Protein AF-A0A3A0A1W0-F1 (afdb_monomer)

Solvent-accessible surface area (backbone atoms only — not comparable to full-atom values): 8153 Å² total; per-residue (Å²): 134,65,66,70,62,53,48,67,61,45,48,62,54,51,50,52,51,50,53,55,53,50,49,53,50,51,51,50,57,52,44,63,70,44,88,62,22,69,59,52,49,52,18,45,52,52,28,49,50,52,52,49,64,66,30,46,81,43,68,50,27,24,54,48,31,42,67,62,38,83,53,73,66,39,40,53,52,53,52,48,48,46,51,51,52,15,50,52,44,24,49,53,48,42,43,41,50,77,39,73,60,20,52,50,58,46,21,60,72,66,70,41,54,71,72,53,34,53,50,18,34,54,48,32,58,74,46,24,63,46,44,33,55,49,19,52,52,33,23,53,52,12,42,56,52,39,57,54,49,52,53,56,52,57,66,71,74,110

Sequence (158 aa):
MSYGRLARFLLPLAITSIVVELGSQVLNGGMARVPHATQTLAAYGLAWGLVLFLGSPLGQAKELGLVLVVDRDSLGAVRRFVIVSGLVLMAGLASLTLTPLGDWVIEGLHGVDHELGAVVRTALLWLVPYPLIKGLALFHAGLLLRVRRTAVVSYATL

Nearest PDB structures (foldseek):
  4oyd-assembly2_D  TM=4.817E-01  e=7.253E-01  synthetic construct
  3ja6-assembly1_I  TM=2.593E-01  e=1.457E+00  Escherichia coli
  7nsu-assembly1_D  TM=3.444E-01  e=5.880E+00  Escherichia coli
  3zx6-assembly1_B  TM=2.217E-01  e=9.207E+00  Archaeoglobus fulgidus DSM 4304

Radius of gyration: 19.86 Å; Cα contacts (8 Å, |Δi|>4): 140; chains: 1; bounding box: 56×24×51 Å

pLDDT: mean 85.81, std 10.19, range [43.94, 96.31]

Structure (mmCIF, N/CA/C/O backbone):
data_AF-A0A3A0A1W0-F1
#
_entry.id   AF-A0A3A0A1W0-F1
#
loop_
_atom_site.group_PDB
_atom_site.id
_atom_site.type_symbol
_atom_site.label_atom_id
_atom_site.label_alt_id
_atom_site.label_comp_id
_atom_site.label_asym_id
_atom_site.label_entity_id
_atom_site.label_seq_id
_atom_site.pdbx_PDB_ins_code
_atom_site.Cartn_x
_atom_site.Cartn_y
_atom_site.Cartn_z
_atom_site.occupancy
_atom_site.B_iso_or_equiv
_atom_site.auth_seq_id
_atom_site.au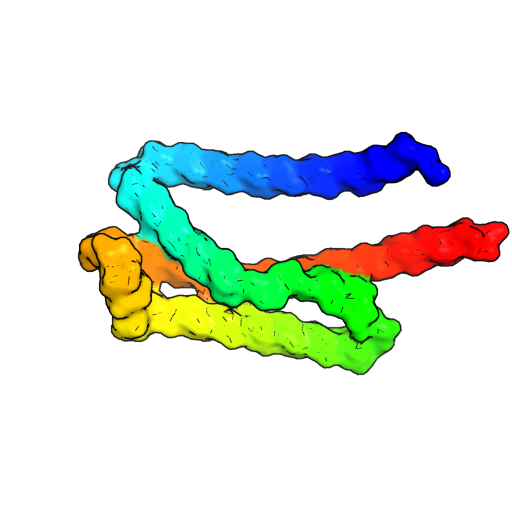th_comp_id
_atom_site.auth_asym_id
_atom_site.auth_atom_id
_atom_site.pdbx_PDB_model_num
ATOM 1 N N . MET A 1 1 ? 37.014 -8.327 -9.645 1.00 53.56 1 MET A N 1
ATOM 2 C CA . MET A 1 1 ? 36.074 -7.184 -9.529 1.00 53.56 1 MET A CA 1
ATOM 3 C C . MET A 1 1 ? 36.298 -6.525 -8.169 1.00 53.56 1 MET A C 1
ATOM 5 O O . MET A 1 1 ? 36.273 -7.232 -7.176 1.00 53.56 1 MET A O 1
ATOM 9 N N . SER A 1 2 ? 36.633 -5.231 -8.101 1.00 62.53 2 SER A N 1
ATOM 10 C CA . SER A 1 2 ? 37.083 -4.587 -6.848 1.00 62.53 2 SER A CA 1
ATOM 11 C C . SER A 1 2 ? 35.933 -4.384 -5.847 1.00 62.53 2 SER A C 1
ATOM 13 O O . SER A 1 2 ? 34.971 -3.671 -6.146 1.00 62.53 2 SER A O 1
ATOM 15 N N . TYR A 1 3 ? 36.063 -4.972 -4.651 1.00 71.69 3 TYR A N 1
ATOM 16 C CA . TYR A 1 3 ? 35.124 -4.878 -3.522 1.00 71.69 3 TYR A CA 1
ATOM 17 C C . TYR A 1 3 ? 34.732 -3.431 -3.163 1.00 71.69 3 TYR A C 1
ATOM 19 O O . TYR A 1 3 ? 33.584 -3.173 -2.806 1.00 71.69 3 TYR A O 1
ATOM 27 N N . GLY A 1 4 ? 35.633 -2.457 -3.352 1.00 77.94 4 GLY A N 1
ATOM 28 C CA . GLY A 1 4 ? 35.355 -1.041 -3.079 1.00 77.94 4 GLY A CA 1
ATOM 29 C C . GLY A 1 4 ? 34.316 -0.411 -4.016 1.00 77.94 4 GLY A C 1
ATOM 30 O O . GLY A 1 4 ? 33.585 0.494 -3.615 1.00 77.94 4 GLY A O 1
ATOM 31 N N . ARG A 1 5 ? 34.193 -0.910 -5.255 1.00 71.69 5 ARG A N 1
ATOM 32 C CA . ARG A 1 5 ? 33.182 -0.442 -6.220 1.00 71.69 5 ARG A CA 1
ATOM 33 C C . ARG A 1 5 ? 31.797 -1.006 -5.885 1.00 71.69 5 ARG A C 1
ATOM 35 O O . ARG A 1 5 ? 30.804 -0.298 -6.019 1.00 71.69 5 ARG A O 1
ATOM 42 N N . LEU A 1 6 ? 31.755 -2.247 -5.389 1.00 72.31 6 LEU A N 1
ATOM 43 C CA . LEU A 1 6 ? 30.538 -2.893 -4.894 1.00 72.31 6 LEU A CA 1
ATOM 44 C C . LEU A 1 6 ? 30.025 -2.190 -3.631 1.00 72.31 6 LEU A C 1
ATOM 46 O O . LEU A 1 6 ? 28.855 -1.831 -3.563 1.00 72.31 6 LEU A O 1
ATOM 50 N N . ALA A 1 7 ? 30.918 -1.906 -2.677 1.00 76.12 7 ALA A N 1
ATOM 51 C CA . ALA A 1 7 ? 30.580 -1.188 -1.453 1.00 76.12 7 ALA A CA 1
ATOM 52 C C . ALA A 1 7 ? 29.995 0.198 -1.754 1.00 76.12 7 ALA A C 1
ATOM 54 O O . ALA A 1 7 ? 28.934 0.532 -1.246 1.00 76.12 7 ALA A O 1
ATOM 55 N N . ARG A 1 8 ? 30.610 0.979 -2.652 1.00 77.25 8 ARG A N 1
ATOM 56 C CA . ARG A 1 8 ? 30.120 2.322 -3.018 1.00 77.25 8 ARG A CA 1
ATOM 57 C C . ARG A 1 8 ? 28.767 2.301 -3.753 1.00 77.25 8 ARG A C 1
ATOM 59 O O . ARG A 1 8 ? 28.038 3.285 -3.699 1.00 77.25 8 ARG A O 1
ATOM 66 N N . PHE A 1 9 ? 28.424 1.189 -4.409 1.00 73.44 9 PHE A N 1
ATOM 67 C CA . PHE A 1 9 ? 27.113 0.968 -5.031 1.00 73.44 9 PHE A CA 1
ATOM 68 C C . PHE A 1 9 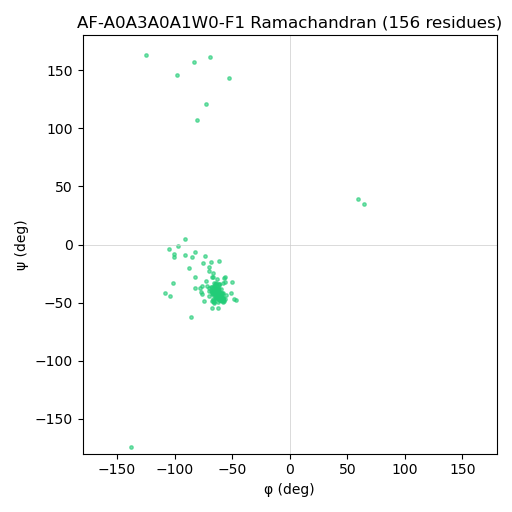? 26.048 0.485 -4.032 1.00 73.44 9 PHE A C 1
ATOM 70 O O . PHE A 1 9 ? 24.889 0.882 -4.134 1.00 73.44 9 PHE A O 1
ATOM 77 N N . LEU A 1 10 ? 26.428 -0.359 -3.069 1.00 75.25 10 LEU A N 1
ATOM 78 C CA . LEU A 1 10 ? 25.522 -0.916 -2.060 1.00 75.25 10 LEU A CA 1
ATOM 79 C C . LEU A 1 10 ? 25.278 0.036 -0.885 1.00 75.25 10 LEU A C 1
ATOM 81 O O . LEU A 1 10 ? 24.205 -0.008 -0.296 1.00 75.25 10 LEU A O 1
ATOM 85 N N . LEU A 1 11 ? 26.232 0.913 -0.562 1.00 79.81 11 LEU A N 1
ATOM 86 C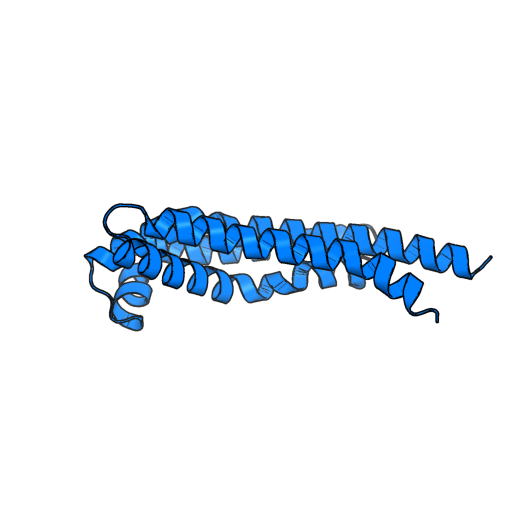 CA . LEU A 1 11 ? 26.138 1.837 0.571 1.00 79.81 11 LEU A CA 1
ATOM 87 C C . LEU A 1 11 ? 24.881 2.728 0.515 1.00 79.81 11 LEU A C 1
ATOM 89 O O . LEU A 1 11 ? 24.168 2.779 1.514 1.00 79.81 11 LEU A O 1
ATOM 93 N N . PRO A 1 12 ? 24.528 3.367 -0.620 1.00 77.69 12 PRO A N 1
ATOM 94 C CA . PRO A 1 12 ? 23.315 4.180 -0.703 1.00 77.69 12 PRO A CA 1
ATOM 95 C C . PRO A 1 12 ? 22.046 3.341 -0.518 1.00 77.69 12 PRO A C 1
ATOM 97 O O . PRO A 1 12 ? 21.117 3.781 0.149 1.00 77.69 12 PRO A O 1
ATOM 100 N N . LEU A 1 13 ? 22.025 2.117 -1.059 1.00 72.44 13 LEU A N 1
ATOM 101 C CA . LEU A 1 13 ? 20.907 1.183 -0.896 1.00 72.44 13 LEU A CA 1
ATOM 102 C C . LEU A 1 13 ? 20.744 0.762 0.570 1.00 72.44 13 LEU A C 1
ATOM 104 O O . LEU A 1 13 ? 19.639 0.818 1.102 1.00 72.44 13 LEU A O 1
ATOM 108 N N . ALA A 1 14 ? 21.841 0.404 1.238 1.00 78.44 14 ALA A N 1
ATOM 109 C CA . ALA A 1 14 ? 21.837 0.046 2.652 1.00 78.44 14 ALA A CA 1
ATOM 110 C C . ALA A 1 14 ? 21.345 1.209 3.527 1.00 78.44 14 ALA A C 1
ATOM 112 O O . ALA A 1 14 ? 20.492 1.004 4.385 1.00 78.44 14 ALA A O 1
ATOM 113 N N . ILE A 1 15 ? 21.810 2.435 3.258 1.00 81.19 15 ILE A N 1
ATOM 114 C CA . ILE A 1 15 ? 21.351 3.638 3.964 1.00 81.19 15 ILE A CA 1
ATOM 115 C C . ILE A 1 15 ? 19.848 3.842 3.759 1.00 81.19 15 ILE A C 1
ATOM 117 O O . ILE A 1 15 ? 19.136 4.063 4.733 1.00 81.19 15 ILE A O 1
ATOM 121 N N . THR A 1 16 ? 19.338 3.718 2.528 1.00 78.12 16 THR A N 1
ATOM 122 C CA . THR A 1 16 ? 17.892 3.857 2.289 1.00 78.12 16 THR A CA 1
ATOM 123 C C . THR A 1 16 ? 17.076 2.809 3.039 1.00 78.12 16 THR A C 1
ATOM 125 O O . THR A 1 16 ? 16.055 3.157 3.624 1.00 78.12 16 THR A O 1
ATOM 128 N N . SER A 1 17 ? 17.540 1.557 3.093 1.00 77.06 17 SER A N 1
ATOM 129 C CA . SER A 1 17 ? 16.863 0.503 3.855 1.00 77.06 17 SER A CA 1
ATOM 130 C C . SER A 1 17 ? 16.856 0.803 5.351 1.00 77.06 17 SER A C 1
ATOM 132 O O . SER A 1 17 ? 15.814 0.682 5.984 1.00 77.06 17 SER A O 1
ATOM 134 N N . ILE A 1 18 ? 17.983 1.260 5.907 1.00 84.19 18 ILE A N 1
ATOM 135 C CA . ILE A 1 18 ? 18.074 1.646 7.322 1.00 84.19 18 ILE A CA 1
ATOM 136 C C . ILE A 1 18 ? 17.126 2.807 7.627 1.00 84.19 18 ILE A C 1
ATOM 138 O O . ILE A 1 18 ? 16.429 2.766 8.632 1.00 84.19 18 ILE A O 1
ATOM 142 N N . VAL A 1 19 ? 17.060 3.828 6.770 1.00 82.75 19 VAL A N 1
ATOM 143 C CA . VAL A 1 19 ? 16.162 4.977 6.973 1.00 82.75 19 VAL A CA 1
ATOM 144 C C . VAL A 1 19 ? 14.696 4.544 6.970 1.00 82.75 19 VAL A C 1
ATOM 146 O O . VAL A 1 19 ? 13.927 4.996 7.814 1.00 82.75 19 VAL A O 1
ATOM 149 N N . VAL A 1 20 ? 14.310 3.648 6.059 1.00 81.25 20 VAL A N 1
ATOM 150 C CA . VAL A 1 20 ? 12.949 3.093 6.017 1.00 81.25 20 VAL A CA 1
ATOM 151 C C . VAL A 1 20 ? 12.641 2.302 7.291 1.00 81.25 20 VAL A C 1
ATOM 153 O O . VAL A 1 20 ? 11.580 2.495 7.883 1.00 81.25 20 VAL A O 1
ATOM 156 N N . GLU A 1 21 ? 13.579 1.470 7.745 1.00 83.94 21 GLU A N 1
ATOM 157 C CA . GLU A 1 21 ? 13.411 0.653 8.950 1.00 83.94 21 GLU A CA 1
ATOM 158 C C . GLU A 1 21 ? 13.364 1.509 10.224 1.00 83.94 21 GLU A C 1
ATOM 160 O O . GLU A 1 21 ? 12.527 1.309 11.095 1.00 83.94 21 GLU A O 1
ATOM 165 N N . LEU A 1 22 ? 14.205 2.538 10.330 1.00 84.06 22 LEU A N 1
ATOM 166 C CA . LEU A 1 22 ? 14.136 3.492 11.438 1.00 84.06 22 LEU A CA 1
ATOM 167 C C . LEU A 1 22 ? 12.828 4.288 11.414 1.00 84.06 22 LEU A C 1
ATOM 169 O O . LEU A 1 22 ? 12.275 4.585 12.470 1.00 84.06 22 LEU A O 1
ATOM 173 N N . GLY A 1 23 ? 12.299 4.595 10.227 1.00 80.50 23 GLY A N 1
ATOM 174 C CA . GLY A 1 23 ? 10.990 5.225 10.077 1.00 80.50 23 GLY A CA 1
ATOM 175 C C . GLY A 1 23 ? 9.863 4.393 10.696 1.00 80.50 23 GLY A C 1
ATOM 176 O O . GLY A 1 23 ? 9.013 4.945 11.395 1.00 80.50 23 GLY A O 1
ATOM 177 N N . SER A 1 24 ? 9.885 3.067 10.512 1.00 81.38 24 SER A N 1
ATOM 178 C CA . SER A 1 24 ? 8.900 2.171 11.136 1.00 81.38 24 SER A CA 1
ATOM 179 C C . SER A 1 24 ? 9.044 2.142 12.663 1.00 81.38 24 SER A C 1
ATOM 181 O O . SER A 1 24 ? 8.040 2.176 13.373 1.00 81.38 24 SER A O 1
ATOM 183 N N . GLN A 1 25 ? 10.273 2.193 13.186 1.00 84.69 25 GLN A N 1
ATOM 184 C CA . GLN A 1 25 ? 10.530 2.275 14.629 1.00 84.69 25 GLN A CA 1
ATOM 185 C C . GLN A 1 25 ? 10.042 3.592 15.242 1.00 84.69 25 GLN A C 1
ATOM 187 O O . GLN A 1 25 ? 9.462 3.588 16.326 1.00 84.69 25 GLN A O 1
ATOM 192 N N . VAL A 1 26 ? 10.228 4.719 14.552 1.00 84.50 26 VAL A N 1
ATOM 193 C CA . VAL A 1 26 ? 9.713 6.023 15.001 1.00 84.50 26 VAL A CA 1
ATOM 194 C C . VAL A 1 26 ? 8.185 6.024 15.022 1.00 84.50 26 VAL A C 1
ATOM 196 O O . VAL A 1 26 ? 7.598 6.492 15.996 1.00 84.50 26 VAL A O 1
ATOM 199 N N . LEU A 1 27 ? 7.540 5.456 13.998 1.00 82.62 27 LEU A N 1
ATOM 200 C CA . LEU A 1 27 ? 6.087 5.268 13.970 1.00 82.62 27 LEU A CA 1
ATOM 201 C C . LEU A 1 27 ? 5.607 4.418 15.152 1.00 82.62 27 LEU A C 1
ATOM 203 O O . LEU A 1 27 ? 4.710 4.844 15.877 1.00 82.62 27 LEU A O 1
ATOM 207 N N . ASN A 1 28 ? 6.252 3.276 15.402 1.00 85.50 28 ASN A N 1
ATOM 208 C CA . ASN A 1 28 ? 5.938 2.411 16.542 1.00 85.50 28 ASN A CA 1
ATOM 209 C C . ASN A 1 28 ? 6.135 3.139 17.880 1.00 85.50 28 ASN A C 1
ATOM 211 O O . ASN A 1 28 ? 5.281 3.064 18.760 1.00 85.50 28 ASN A O 1
ATOM 215 N N . GLY A 1 29 ? 7.225 3.895 18.028 1.00 84.38 29 GLY A N 1
ATOM 216 C CA . GLY A 1 29 ? 7.490 4.711 19.212 1.00 84.38 29 GLY A CA 1
ATOM 217 C C . GLY A 1 29 ? 6.468 5.835 19.410 1.00 84.38 29 GLY A C 1
ATOM 218 O O . GLY A 1 29 ? 6.139 6.168 20.547 1.00 84.38 29 GLY A O 1
ATOM 219 N N . GLY A 1 30 ? 5.933 6.395 18.322 1.00 85.12 30 GLY A N 1
ATOM 220 C CA . GLY A 1 30 ? 4.821 7.346 18.350 1.00 85.12 30 GLY A CA 1
ATOM 221 C C . GLY A 1 30 ? 3.518 6.693 18.811 1.00 85.12 30 GLY A C 1
ATOM 222 O O . GLY A 1 30 ? 2.877 7.194 19.732 1.00 85.12 30 GLY A O 1
ATOM 223 N N . MET A 1 31 ? 3.168 5.535 18.242 1.00 85.81 31 MET A N 1
ATOM 224 C CA . MET A 1 31 ? 1.991 4.751 18.649 1.00 85.81 31 MET A CA 1
ATOM 225 C C . MET A 1 31 ? 2.090 4.254 20.099 1.00 85.81 31 MET A C 1
ATOM 227 O O . MET A 1 31 ? 1.086 4.153 20.794 1.00 85.81 31 MET A O 1
ATOM 231 N N . ALA A 1 32 ? 3.298 4.009 20.606 1.00 86.69 32 ALA A N 1
ATOM 232 C CA . ALA A 1 32 ? 3.507 3.626 22.000 1.00 86.69 32 ALA A CA 1
ATOM 233 C C . ALA A 1 32 ? 3.205 4.755 23.008 1.00 86.69 32 ALA A C 1
ATOM 235 O O . ALA A 1 32 ? 3.102 4.493 24.204 1.00 86.69 32 ALA A O 1
ATOM 236 N N . ARG A 1 33 ? 3.088 6.010 22.551 1.00 87.50 33 ARG A N 1
ATOM 237 C CA . ARG A 1 33 ? 2.856 7.192 23.401 1.00 87.50 33 ARG A CA 1
ATOM 238 C C . ARG A 1 33 ? 1.427 7.731 23.330 1.00 87.50 33 ARG A C 1
ATOM 240 O O . ARG A 1 33 ? 1.121 8.685 24.043 1.00 87.50 33 ARG A O 1
ATOM 247 N N . VAL A 1 34 ? 0.567 7.162 22.483 1.00 86.25 34 VAL A N 1
ATOM 248 C CA . VAL A 1 34 ? -0.851 7.544 22.431 1.00 86.25 34 VAL A CA 1
ATOM 249 C C . VAL A 1 34 ? -1.660 6.805 23.507 1.00 86.25 34 VAL A C 1
ATOM 251 O O . VAL A 1 34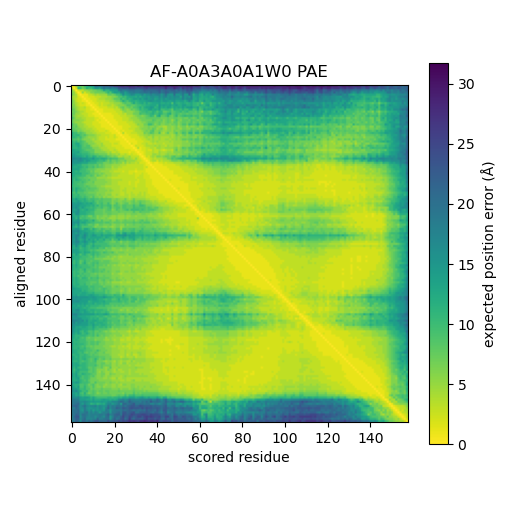 ? -1.242 5.735 23.965 1.00 86.25 34 VAL A O 1
ATOM 254 N N . PRO A 1 35 ? -2.825 7.338 23.924 1.00 82.12 35 PRO A N 1
ATOM 255 C CA . PRO A 1 35 ? -3.777 6.579 24.730 1.00 82.12 35 PRO A CA 1
ATOM 256 C C . PRO A 1 35 ? -4.109 5.240 24.053 1.00 82.12 35 PRO A C 1
ATOM 258 O O . PRO A 1 35 ? -4.197 5.175 22.830 1.00 82.12 35 PRO A O 1
ATOM 261 N N . HIS A 1 36 ? -4.283 4.172 24.835 1.00 85.31 36 HIS A N 1
ATOM 262 C CA . HIS A 1 36 ? -4.534 2.815 24.317 1.00 85.31 36 HIS A CA 1
ATOM 263 C C . HIS A 1 36 ? -3.417 2.275 23.395 1.00 85.31 36 HIS A C 1
ATOM 265 O O . HIS A 1 36 ? -3.677 1.580 22.410 1.00 85.31 36 HIS A O 1
ATOM 271 N N . ALA A 1 37 ? -2.152 2.561 23.730 1.00 87.38 37 ALA A N 1
ATOM 272 C CA . ALA A 1 37 ? -0.966 2.132 22.980 1.00 87.38 37 ALA A CA 1
ATOM 273 C C . ALA A 1 37 ? -0.961 0.635 22.616 1.00 87.38 37 ALA A C 1
ATOM 275 O O . ALA A 1 37 ? -0.715 0.287 21.464 1.00 87.38 37 ALA A O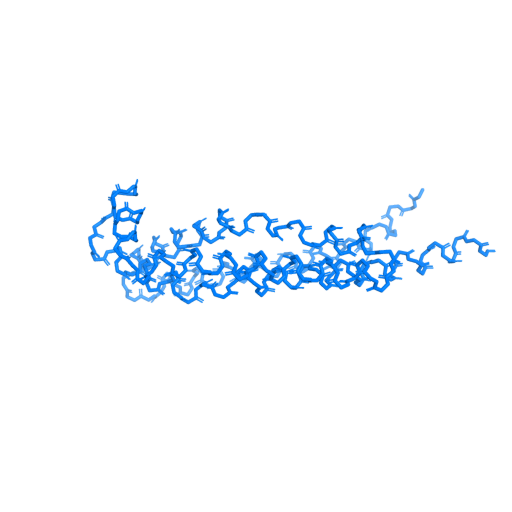 1
ATOM 276 N N . THR A 1 38 ? -1.274 -0.255 23.565 1.00 87.56 38 THR A N 1
ATOM 277 C CA . THR A 1 38 ? -1.300 -1.710 23.325 1.00 87.56 38 THR A CA 1
ATOM 278 C C . THR A 1 38 ? -2.327 -2.098 22.262 1.00 87.56 38 THR A C 1
ATOM 280 O O . THR A 1 38 ? -2.009 -2.863 21.355 1.00 87.56 38 THR A O 1
ATOM 283 N N . GLN A 1 39 ? -3.535 -1.531 22.339 1.00 88.88 39 GLN A N 1
ATOM 284 C CA . GLN A 1 39 ? -4.614 -1.769 21.375 1.00 88.88 39 GLN A CA 1
ATOM 285 C C . GLN A 1 39 ? -4.225 -1.232 19.992 1.00 88.88 39 GLN A C 1
ATOM 287 O O . GLN A 1 39 ? -4.358 -1.931 18.994 1.00 88.88 39 GLN A O 1
ATOM 292 N N . THR A 1 40 ? -3.657 -0.023 19.940 1.00 89.38 40 THR A N 1
ATOM 293 C CA . THR A 1 40 ? -3.214 0.620 18.693 1.00 89.38 40 THR A CA 1
ATOM 294 C C . THR A 1 40 ? -2.097 -0.171 18.011 1.00 89.38 40 THR A C 1
ATOM 296 O O . THR A 1 40 ? -2.157 -0.414 16.807 1.00 89.38 40 THR A O 1
ATOM 299 N N . LEU A 1 41 ? -1.092 -0.614 18.771 1.00 89.38 41 LEU A N 1
ATOM 300 C CA . LEU A 1 41 ? 0.027 -1.403 18.254 1.00 89.38 41 LEU A CA 1
ATOM 301 C C . LEU A 1 41 ? -0.423 -2.788 17.779 1.00 89.38 41 LEU A C 1
ATOM 303 O O . LEU A 1 41 ? 0.007 -3.230 16.714 1.00 89.38 41 LEU A O 1
ATOM 307 N N . ALA A 1 42 ? -1.309 -3.454 18.526 1.00 91.62 42 ALA A N 1
ATOM 308 C CA . ALA A 1 42 ? -1.888 -4.731 18.114 1.00 91.62 42 ALA A CA 1
ATOM 309 C C . ALA A 1 42 ? -2.708 -4.578 16.824 1.00 91.62 42 ALA A C 1
ATOM 311 O O . ALA A 1 42 ? -2.523 -5.345 15.877 1.00 91.62 42 ALA A O 1
ATOM 312 N N . ALA A 1 43 ? -3.551 -3.542 16.756 1.00 91.94 43 ALA A N 1
ATOM 313 C CA . ALA A 1 43 ? -4.372 -3.260 15.588 1.00 91.94 43 ALA A CA 1
ATOM 314 C C . ALA A 1 43 ? -3.524 -2.974 14.347 1.00 91.94 43 ALA A C 1
ATOM 316 O O . ALA A 1 43 ? -3.757 -3.548 13.282 1.00 91.94 43 ALA A O 1
ATOM 317 N N . TYR A 1 44 ? -2.515 -2.112 14.496 1.00 92.06 44 TYR A N 1
ATOM 318 C CA . TYR A 1 44 ? -1.591 -1.778 13.421 1.00 92.06 44 TYR A CA 1
ATOM 319 C C . TYR A 1 44 ? -0.793 -3.001 12.963 1.00 92.06 44 TYR A C 1
ATOM 3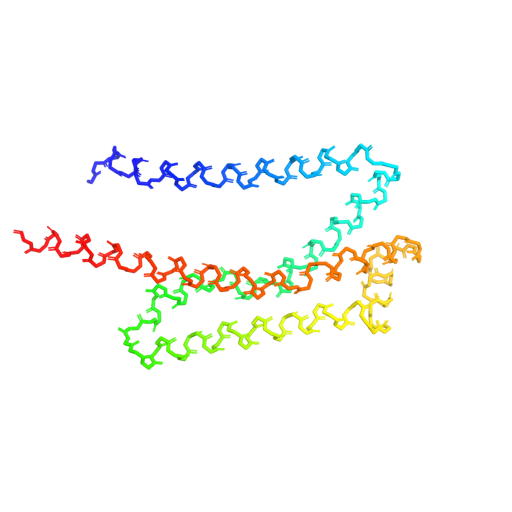21 O O . TYR A 1 44 ? -0.679 -3.228 11.762 1.00 92.06 44 TYR A O 1
ATOM 329 N N . GLY A 1 45 ? -0.289 -3.818 13.892 1.00 91.88 45 GLY A N 1
ATOM 330 C CA . GLY A 1 45 ? 0.447 -5.040 13.569 1.00 91.88 45 GLY A CA 1
ATOM 331 C C . GLY A 1 45 ? -0.384 -6.023 12.744 1.00 91.88 45 GLY A C 1
ATOM 332 O O . GLY A 1 45 ? 0.084 -6.511 11.714 1.00 91.88 45 GLY A O 1
ATOM 333 N N . LEU A 1 46 ? -1.638 -6.253 13.143 1.00 94.06 46 LEU A N 1
ATOM 334 C CA . LEU A 1 46 ? -2.560 -7.116 12.406 1.00 94.06 46 LEU A CA 1
ATOM 335 C C . LEU A 1 46 ? -2.907 -6.537 11.025 1.00 94.06 46 LEU A C 1
ATOM 337 O O . LEU A 1 46 ? -2.786 -7.228 10.010 1.00 94.06 46 LEU A O 1
ATOM 341 N N . ALA A 1 47 ? -3.274 -5.254 10.965 1.00 94.31 47 ALA A N 1
ATOM 342 C CA . ALA A 1 47 ? -3.583 -4.569 9.712 1.00 94.31 47 ALA A CA 1
ATOM 343 C C . ALA A 1 47 ? -2.398 -4.611 8.732 1.00 94.31 47 ALA A C 1
ATOM 345 O O . ALA A 1 47 ? -2.554 -4.942 7.555 1.00 94.31 47 ALA A O 1
ATOM 346 N N . TRP A 1 48 ? -1.194 -4.327 9.225 1.00 93.81 48 TRP A N 1
ATOM 347 C CA . TRP A 1 48 ? 0.030 -4.362 8.436 1.00 93.81 48 TRP A CA 1
ATOM 348 C C . TRP A 1 48 ? 0.365 -5.775 7.952 1.00 93.81 48 TRP A C 1
ATOM 350 O O . TRP A 1 48 ? 0.738 -5.950 6.793 1.00 93.81 48 TRP A O 1
ATOM 360 N N . GLY A 1 49 ? 0.174 -6.794 8.795 1.00 92.69 49 GLY A N 1
ATOM 361 C CA . GLY A 1 49 ? 0.348 -8.198 8.420 1.00 92.69 49 GLY A CA 1
ATOM 362 C C . GLY A 1 49 ? -0.546 -8.606 7.247 1.00 92.69 49 GLY A C 1
ATOM 363 O O . GLY A 1 49 ? -0.060 -9.175 6.268 1.00 92.69 49 GLY A O 1
ATOM 364 N N . LEU A 1 50 ? -1.828 -8.234 7.290 1.00 93.31 50 LEU A N 1
ATOM 365 C CA . LEU A 1 50 ? -2.777 -8.481 6.199 1.00 93.31 50 LEU A CA 1
ATOM 366 C C . LEU A 1 50 ? -2.365 -7.767 4.905 1.00 93.31 50 LEU A C 1
ATOM 368 O O . LEU A 1 50 ? -2.392 -8.364 3.828 1.00 93.31 50 LEU A O 1
ATOM 372 N N . VAL A 1 51 ? -1.923 -6.512 5.004 1.00 94.69 51 VAL A N 1
ATOM 373 C CA . VAL A 1 51 ? -1.432 -5.728 3.860 1.00 94.69 51 VAL A CA 1
ATOM 374 C C . VAL A 1 51 ? -0.182 -6.351 3.243 1.00 94.69 51 VAL A C 1
ATOM 376 O O . VAL A 1 51 ? -0.066 -6.395 2.019 1.00 94.69 51 VAL A O 1
ATOM 379 N N . LEU A 1 52 ? 0.752 -6.854 4.055 1.00 91.81 52 LEU A N 1
ATOM 380 C CA . LEU A 1 52 ? 1.945 -7.545 3.564 1.00 91.81 52 LEU A CA 1
ATOM 381 C C . LEU A 1 52 ? 1.600 -8.876 2.896 1.00 91.81 52 LEU A C 1
ATOM 383 O O . LEU A 1 52 ? 2.139 -9.173 1.831 1.00 91.81 52 LEU A O 1
ATOM 387 N N . PHE A 1 53 ? 0.692 -9.649 3.492 1.00 92.44 53 PHE A N 1
ATOM 388 C CA . PHE A 1 53 ? 0.255 -10.933 2.955 1.00 92.44 53 PHE A CA 1
ATOM 389 C C . PHE A 1 53 ? -0.418 -10.765 1.587 1.00 92.44 53 PHE A C 1
ATOM 391 O O . PHE A 1 53 ? 0.045 -11.331 0.595 1.00 92.44 53 PHE A O 1
ATOM 398 N N . LEU A 1 54 ? -1.444 -9.911 1.506 1.00 90.88 54 LEU A N 1
ATOM 399 C CA . LEU A 1 54 ? -2.141 -9.605 0.254 1.00 90.88 54 LEU A CA 1
ATOM 400 C C . LEU A 1 54 ? -1.234 -8.873 -0.741 1.00 90.88 54 LEU A C 1
ATOM 402 O O . LEU A 1 54 ? -1.319 -9.111 -1.938 1.00 90.88 54 LEU A O 1
ATOM 406 N N . GLY A 1 55 ? -0.341 -8.005 -0.267 1.00 88.88 55 GLY A N 1
ATOM 407 C CA . GLY A 1 55 ? 0.584 -7.229 -1.095 1.00 88.88 55 GLY A CA 1
ATOM 408 C C . GLY A 1 55 ? 1.771 -8.016 -1.661 1.00 88.88 55 GLY A C 1
ATOM 409 O O . GLY A 1 55 ? 2.421 -7.533 -2.591 1.00 88.88 55 GLY A O 1
ATOM 410 N N . SER A 1 56 ? 2.060 -9.210 -1.135 1.00 89.75 56 SER A N 1
ATOM 411 C CA . SER A 1 56 ? 3.210 -10.046 -1.514 1.00 89.75 56 SER A CA 1
ATOM 412 C C . SER A 1 56 ? 3.365 -10.289 -3.028 1.00 89.75 56 SER A C 1
ATOM 414 O O . SER A 1 56 ? 4.481 -10.125 -3.533 1.00 89.75 56 SER A O 1
ATOM 416 N N . PRO A 1 57 ? 2.295 -10.553 -3.812 1.00 86.81 57 PRO A N 1
ATOM 417 C CA . PRO A 1 57 ? 2.409 -10.753 -5.259 1.00 86.81 57 PRO A CA 1
ATOM 418 C C . PRO A 1 57 ? 3.025 -9.555 -5.999 1.00 86.81 57 PRO A C 1
ATOM 420 O O . PRO A 1 57 ? 3.765 -9.731 -6.966 1.00 86.81 57 PRO A O 1
ATOM 423 N N . LEU A 1 58 ? 2.777 -8.329 -5.523 1.00 89.69 58 LEU A N 1
ATOM 424 C CA . LEU A 1 58 ? 3.371 -7.111 -6.082 1.00 89.69 58 LEU A CA 1
ATOM 425 C C . LEU A 1 58 ? 4.782 -6.816 -5.564 1.00 89.69 58 LEU A C 1
ATOM 427 O O . LEU A 1 58 ? 5.441 -5.913 -6.084 1.00 89.69 58 LEU A O 1
ATOM 431 N N . GLY A 1 59 ? 5.288 -7.581 -4.595 1.00 87.25 59 GLY A N 1
ATOM 432 C CA . GLY A 1 59 ? 6.655 -7.444 -4.089 1.00 87.25 59 GLY A CA 1
ATOM 433 C C . GLY A 1 59 ? 7.715 -7.594 -5.186 1.00 87.25 59 GLY A C 1
ATOM 434 O O . GLY A 1 59 ? 8.759 -6.946 -5.132 1.00 87.25 59 GLY A O 1
ATOM 435 N N . GLN A 1 60 ? 7.410 -8.363 -6.234 1.00 88.62 60 GLN A N 1
ATOM 436 C CA . GLN A 1 60 ? 8.304 -8.596 -7.371 1.00 88.62 60 GLN A CA 1
ATOM 437 C C . GLN A 1 60 ? 8.117 -7.598 -8.527 1.00 88.62 60 GLN A C 1
ATOM 439 O O . GLN A 1 60 ? 8.791 -7.711 -9.549 1.00 88.62 60 GLN A O 1
ATOM 444 N N . ALA A 1 61 ? 7.268 -6.568 -8.389 1.00 91.12 61 ALA A N 1
ATOM 445 C CA . ALA A 1 61 ? 7.007 -5.593 -9.460 1.00 91.12 61 ALA A CA 1
ATOM 446 C C . ALA A 1 61 ? 8.277 -4.889 -9.979 1.00 91.12 61 ALA A C 1
ATOM 448 O O . ALA A 1 61 ? 8.365 -4.522 -11.153 1.00 91.12 61 ALA A O 1
ATOM 449 N N . LYS A 1 62 ? 9.291 -4.753 -9.119 1.00 90.50 62 LYS A N 1
ATOM 450 C CA . LYS A 1 62 ? 10.621 -4.256 -9.487 1.00 90.50 62 LYS A CA 1
ATOM 451 C C . LYS A 1 62 ? 11.326 -5.159 -10.497 1.00 90.50 62 LYS A C 1
ATOM 453 O O . LYS A 1 62 ? 11.922 -4.651 -11.444 1.00 90.50 62 LYS A O 1
ATOM 458 N N . GLU A 1 63 ? 11.273 -6.473 -10.306 1.00 89.88 63 GLU A N 1
ATOM 459 C CA . GLU A 1 63 ? 11.894 -7.435 -11.220 1.00 89.88 63 GLU A CA 1
ATOM 460 C C . GLU A 1 63 ? 11.146 -7.492 -12.550 1.00 89.88 63 GLU A C 1
ATOM 462 O O . GLU A 1 63 ? 11.782 -7.512 -13.602 1.00 89.88 63 GLU A O 1
ATOM 467 N N . LEU A 1 64 ? 9.813 -7.378 -12.515 1.00 90.56 64 LEU A N 1
ATOM 468 C CA . LEU A 1 64 ? 8.996 -7.277 -13.725 1.00 90.56 64 LEU A CA 1
ATOM 469 C C . LEU A 1 64 ? 9.416 -6.080 -14.591 1.00 90.56 64 LEU A C 1
ATOM 471 O O . LEU A 1 64 ? 9.640 -6.227 -15.790 1.00 90.56 64 LEU A O 1
ATOM 475 N N . GLY A 1 65 ? 9.582 -4.902 -13.980 1.00 88.50 65 GLY A N 1
ATOM 476 C CA . GLY A 1 65 ? 10.050 -3.704 -14.683 1.00 88.50 65 GLY A CA 1
ATOM 477 C C . GLY A 1 65 ? 11.493 -3.812 -15.193 1.00 88.50 65 GLY A C 1
ATOM 478 O O . G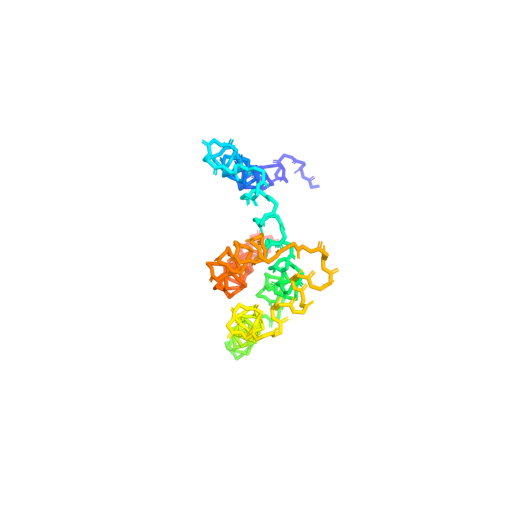LY A 1 65 ? 11.823 -3.256 -16.237 1.00 88.50 65 GLY A O 1
ATOM 479 N N . LEU A 1 66 ? 12.356 -4.526 -14.468 1.00 89.81 66 LEU A N 1
ATOM 480 C CA . LEU A 1 66 ? 13.768 -4.684 -14.814 1.00 89.81 66 LEU A CA 1
ATOM 481 C C . LEU A 1 66 ? 13.997 -5.687 -15.958 1.00 89.81 66 LEU A C 1
ATOM 483 O O . LEU A 1 66 ? 14.861 -5.442 -16.800 1.00 89.81 66 LEU A O 1
ATOM 487 N N . VAL A 1 67 ? 13.268 -6.809 -15.955 1.00 89.19 67 VAL A N 1
ATOM 488 C CA . VAL A 1 67 ? 13.522 -7.970 -16.826 1.00 89.19 67 VAL A CA 1
ATOM 489 C C . VAL A 1 67 ? 12.536 -8.057 -17.990 1.00 89.19 67 VAL A C 1
ATOM 491 O O . VAL A 1 67 ? 12.963 -8.311 -19.112 1.00 89.19 67 VAL A O 1
ATOM 494 N N . LEU A 1 68 ? 11.235 -7.849 -17.750 1.00 89.31 68 LEU A N 1
ATOM 495 C CA . LEU A 1 68 ? 10.199 -8.105 -18.762 1.00 89.31 68 LEU A CA 1
ATOM 496 C C . LEU A 1 68 ? 9.932 -6.912 -19.682 1.00 89.31 68 LEU A C 1
ATOM 498 O O . LEU A 1 68 ? 9.382 -7.089 -20.764 1.00 89.31 68 LEU A O 1
ATOM 502 N N . VAL A 1 69 ? 10.301 -5.697 -19.277 1.00 89.56 69 VAL A N 1
ATOM 503 C CA . VAL A 1 69 ? 10.176 -4.524 -20.144 1.00 89.56 69 VAL A CA 1
ATOM 504 C C . VAL A 1 69 ? 11.356 -4.521 -21.101 1.00 89.56 69 VAL A C 1
ATOM 506 O O . VAL A 1 69 ? 12.470 -4.223 -20.682 1.00 89.56 69 VAL A O 1
ATOM 509 N N . VAL A 1 70 ? 11.122 -4.833 -22.374 1.00 86.88 70 VAL A N 1
ATOM 510 C CA . VAL A 1 70 ? 12.148 -4.849 -23.430 1.00 86.88 70 VAL A CA 1
ATOM 511 C C . VAL A 1 70 ? 11.957 -3.672 -24.388 1.00 86.88 70 VAL A C 1
ATOM 513 O O . VAL A 1 70 ? 12.924 -2.974 -24.697 1.00 86.88 70 VAL A O 1
ATOM 516 N N . ASP A 1 71 ? 10.706 -3.393 -24.734 1.00 88.69 71 ASP A N 1
ATOM 517 C CA . ASP A 1 71 ? 10.210 -2.465 -25.751 1.00 88.69 71 ASP A CA 1
ATOM 518 C C . ASP A 1 71 ? 8.989 -1.666 -25.222 1.00 88.69 71 ASP A C 1
ATOM 520 O O . ASP A 1 71 ? 8.646 -1.725 -24.036 1.00 88.69 71 ASP A O 1
ATOM 524 N N . ARG A 1 72 ? 8.349 -0.854 -26.077 1.00 86.06 72 ARG A N 1
ATOM 525 C CA . ARG A 1 72 ? 7.219 0.001 -25.664 1.00 86.06 72 ARG A CA 1
ATOM 526 C C . ARG A 1 72 ? 5.933 -0.786 -25.396 1.00 86.06 72 ARG A C 1
ATOM 528 O O . ARG A 1 72 ? 5.173 -0.383 -24.513 1.00 86.06 72 ARG A O 1
ATOM 535 N N . ASP A 1 73 ? 5.710 -1.892 -26.093 1.00 90.12 73 ASP A N 1
ATOM 536 C CA . ASP A 1 73 ? 4.515 -2.717 -25.928 1.00 90.12 73 ASP A CA 1
ATOM 537 C C . ASP A 1 73 ? 4.620 -3.541 -24.642 1.00 90.12 73 ASP A C 1
ATOM 539 O O . ASP A 1 73 ? 3.686 -3.550 -23.833 1.00 90.12 73 ASP A O 1
ATOM 543 N N . SER A 1 74 ? 5.793 -4.125 -24.364 1.00 90.50 74 SER A N 1
ATOM 544 C CA . SER A 1 74 ? 6.044 -4.793 -23.077 1.00 90.50 74 SER A CA 1
ATOM 545 C C . SER A 1 74 ? 6.006 -3.823 -21.891 1.00 90.50 74 SER A C 1
ATOM 547 O O . SER A 1 74 ? 5.492 -4.182 -20.829 1.00 90.50 74 SER A O 1
ATOM 549 N N . LEU A 1 75 ? 6.435 -2.564 -22.057 1.00 90.94 75 LEU A N 1
ATOM 550 C CA . LEU A 1 75 ? 6.239 -1.524 -21.037 1.00 90.94 75 LEU A CA 1
ATOM 551 C C . LEU A 1 75 ? 4.752 -1.319 -20.713 1.00 90.94 75 LEU A C 1
ATOM 553 O O . LEU A 1 75 ? 4.377 -1.268 -19.539 1.00 90.94 75 LEU A O 1
ATOM 557 N N . GLY A 1 76 ? 3.909 -1.195 -21.742 1.00 91.31 76 GLY A N 1
ATOM 558 C CA . GLY A 1 76 ? 2.464 -1.033 -21.586 1.00 91.31 76 GLY A CA 1
ATOM 559 C C . GLY A 1 76 ? 1.816 -2.235 -20.900 1.00 91.31 76 GLY A C 1
ATOM 560 O O . GLY A 1 76 ? 1.045 -2.062 -19.952 1.00 91.31 76 GLY A O 1
ATOM 561 N N . ALA A 1 77 ? 2.179 -3.448 -21.324 1.00 93.19 77 ALA A N 1
ATOM 562 C CA . ALA A 1 77 ? 1.667 -4.694 -20.762 1.00 93.19 77 ALA A CA 1
ATOM 563 C C . ALA A 1 77 ? 2.040 -4.862 -19.279 1.00 93.19 77 ALA A C 1
ATOM 565 O O . ALA A 1 77 ? 1.157 -5.082 -18.446 1.00 93.19 77 ALA A O 1
ATOM 566 N N . VAL A 1 78 ? 3.318 -4.683 -18.920 1.00 93.56 78 VAL A N 1
ATOM 567 C CA . VAL A 1 78 ? 3.782 -4.812 -17.527 1.00 93.56 78 VAL A CA 1
ATOM 568 C C . VAL A 1 78 ? 3.183 -3.713 -16.650 1.00 93.56 78 VAL A C 1
ATOM 570 O O . VAL A 1 78 ? 2.715 -3.993 -15.547 1.00 93.56 78 VAL A O 1
ATOM 573 N N . ARG A 1 79 ? 3.111 -2.466 -17.137 1.00 93.88 79 ARG A N 1
ATOM 574 C CA . ARG A 1 79 ? 2.462 -1.371 -16.400 1.00 93.88 79 ARG A CA 1
ATOM 575 C C . ARG A 1 79 ? 0.989 -1.678 -16.129 1.00 93.88 79 ARG A C 1
ATOM 577 O O . ARG A 1 79 ? 0.524 -1.473 -15.009 1.00 93.88 79 ARG A O 1
ATOM 584 N N . ARG A 1 80 ? 0.257 -2.175 -17.132 1.00 95.19 80 ARG A N 1
ATOM 585 C CA . ARG A 1 80 ? -1.147 -2.576 -16.976 1.00 95.19 80 ARG A CA 1
ATOM 586 C C . ARG A 1 80 ? -1.281 -3.706 -15.964 1.00 95.19 80 ARG A C 1
ATOM 588 O O . ARG A 1 80 ? -2.149 -3.619 -15.105 1.00 95.19 80 ARG A O 1
ATOM 595 N N . PHE A 1 81 ? -0.410 -4.711 -16.018 1.00 94.56 81 PHE A N 1
ATOM 596 C CA . PHE A 1 81 ? -0.390 -5.799 -15.043 1.00 94.56 81 PHE A CA 1
ATOM 597 C C . PHE A 1 81 ? -0.194 -5.286 -13.610 1.00 94.56 81 PHE A C 1
ATOM 599 O O . PHE A 1 81 ? -0.962 -5.658 -12.725 1.00 94.56 81 PHE A O 1
ATOM 606 N N . VAL A 1 82 ? 0.775 -4.391 -13.381 1.00 94.88 82 VAL A N 1
ATOM 607 C CA . VAL A 1 82 ? 1.042 -3.808 -12.054 1.00 94.88 82 VAL A CA 1
ATOM 608 C C . VAL A 1 82 ? -0.156 -2.999 -11.553 1.00 94.88 82 VAL A C 1
ATOM 610 O O . VAL A 1 82 ? -0.549 -3.152 -10.399 1.00 94.88 82 VAL A O 1
ATOM 613 N N . ILE A 1 83 ? -0.768 -2.174 -12.411 1.00 95.75 83 ILE A N 1
ATOM 614 C CA . ILE A 1 83 ? -1.942 -1.368 -12.042 1.00 95.75 83 ILE A CA 1
ATOM 615 C C . ILE A 1 83 ? -3.141 -2.263 -11.733 1.00 95.75 83 ILE A C 1
ATOM 617 O O . ILE A 1 83 ? -3.753 -2.104 -10.684 1.00 95.75 83 ILE A O 1
ATOM 621 N N . VAL A 1 84 ? -3.472 -3.210 -12.615 1.00 96.31 84 VAL A N 1
ATOM 622 C CA . VAL A 1 84 ? -4.620 -4.110 -12.428 1.00 96.31 84 VAL A CA 1
ATOM 623 C C . VAL A 1 84 ? -4.428 -4.962 -11.179 1.00 96.31 84 VAL A C 1
ATOM 625 O O . VAL A 1 84 ? -5.328 -5.019 -10.351 1.00 96.31 84 VAL A O 1
ATOM 628 N N . SER A 1 85 ? -3.246 -5.550 -10.987 1.00 94.81 85 SER A N 1
ATOM 629 C CA . SER A 1 85 ? -2.941 -6.321 -9.777 1.00 94.81 85 SER A CA 1
ATOM 630 C C . SER A 1 85 ? -3.026 -5.444 -8.526 1.00 94.81 85 SER A C 1
ATOM 632 O O . SER A 1 85 ? -3.602 -5.856 -7.526 1.00 94.81 85 SER A O 1
ATOM 634 N N . GLY A 1 86 ? -2.528 -4.205 -8.584 1.00 95.12 86 GLY A N 1
ATOM 635 C CA . GLY A 1 86 ? -2.635 -3.245 -7.483 1.00 95.12 86 GLY A CA 1
ATOM 636 C C . GLY A 1 86 ? -4.075 -2.886 -7.145 1.00 95.12 86 GLY A C 1
ATOM 637 O O . GLY A 1 86 ? -4.424 -2.859 -5.970 1.00 95.12 86 GLY A O 1
ATOM 638 N N . LEU A 1 87 ? -4.921 -2.678 -8.154 1.00 96.25 87 LEU A N 1
ATOM 639 C CA . LEU A 1 87 ? -6.349 -2.419 -7.974 1.00 96.25 87 LEU A CA 1
ATOM 640 C C . LEU A 1 87 ? -7.090 -3.639 -7.419 1.00 96.25 87 LEU A C 1
ATOM 642 O O . LEU A 1 87 ? -7.925 -3.478 -6.539 1.00 96.25 87 LEU A O 1
ATOM 646 N N . VAL A 1 88 ? -6.768 -4.851 -7.880 1.00 95.94 88 VAL A N 1
ATOM 647 C CA . VAL A 1 88 ? -7.357 -6.097 -7.361 1.00 95.94 88 VAL A CA 1
ATOM 648 C C . VAL A 1 88 ? -7.006 -6.289 -5.887 1.00 95.94 88 VAL A C 1
ATOM 650 O O . VAL A 1 88 ? -7.885 -6.575 -5.080 1.00 95.94 88 VAL A O 1
ATOM 653 N N . LEU A 1 89 ? -5.744 -6.075 -5.509 1.00 94.94 89 LEU A N 1
ATOM 654 C CA . LEU A 1 89 ? -5.308 -6.184 -4.115 1.00 94.94 89 LEU A CA 1
ATOM 655 C C . LEU A 1 89 ? -5.900 -5.078 -3.234 1.00 94.94 89 LEU A C 1
ATOM 657 O O . LEU A 1 89 ? -6.334 -5.352 -2.117 1.00 94.94 89 LEU A O 1
ATOM 661 N N . MET A 1 90 ? -5.971 -3.849 -3.751 1.00 94.62 90 MET A N 1
ATOM 662 C CA . MET A 1 90 ? -6.644 -2.729 -3.094 1.00 94.62 90 MET A CA 1
ATOM 663 C C . MET A 1 90 ? -8.128 -3.039 -2.858 1.00 94.62 90 MET A C 1
ATOM 665 O O . MET A 1 90 ? -8.621 -2.835 -1.754 1.00 94.62 90 MET A O 1
ATOM 669 N N . ALA A 1 91 ? -8.829 -3.580 -3.857 1.00 94.88 91 ALA A N 1
ATOM 670 C CA . ALA A 1 91 ? -10.223 -3.998 -3.729 1.00 94.88 91 ALA A CA 1
ATOM 671 C C . ALA A 1 91 ? -10.384 -5.153 -2.728 1.00 94.88 91 ALA A C 1
ATOM 673 O O . ALA A 1 91 ? -11.314 -5.138 -1.926 1.00 94.88 91 ALA A O 1
ATOM 674 N N . GLY A 1 92 ? -9.453 -6.113 -2.720 1.00 93.88 92 GLY A N 1
ATOM 675 C CA . GLY A 1 92 ? -9.402 -7.187 -1.730 1.00 93.88 92 GLY A CA 1
ATOM 676 C C . GLY A 1 92 ? -9.289 -6.646 -0.303 1.00 93.88 92 GLY A C 1
ATOM 677 O O . GLY A 1 92 ? -10.111 -6.987 0.543 1.00 93.88 92 GLY A O 1
ATOM 678 N N . LEU A 1 93 ? -8.353 -5.730 -0.044 1.00 93.75 93 LEU A N 1
ATOM 679 C CA . LEU A 1 93 ? -8.226 -5.076 1.264 1.00 93.75 93 LEU A CA 1
ATOM 680 C C . LEU A 1 93 ? -9.461 -4.241 1.621 1.00 93.75 93 LEU A C 1
ATOM 682 O O . LEU A 1 93 ? -9.955 -4.341 2.739 1.00 93.75 93 LEU A O 1
ATOM 686 N N . ALA A 1 94 ? -9.997 -3.467 0.674 1.00 93.69 94 ALA A N 1
ATOM 687 C CA . ALA A 1 94 ? -11.209 -2.680 0.887 1.00 93.69 94 ALA A CA 1
ATOM 688 C C . ALA A 1 94 ? -12.419 -3.569 1.218 1.00 93.69 94 ALA A C 1
ATOM 690 O O . ALA A 1 94 ? -13.254 -3.195 2.039 1.00 93.69 94 ALA A O 1
ATOM 691 N N . SER A 1 95 ? -12.504 -4.769 0.635 1.00 93.62 95 SER A N 1
ATOM 692 C CA . SER A 1 95 ? -13.563 -5.724 0.967 1.00 93.62 95 SER A CA 1
ATOM 693 C C . SER A 1 95 ? -13.481 -6.185 2.427 1.00 93.62 95 SER A C 1
ATOM 695 O O . SER A 1 95 ? -14.515 -6.303 3.078 1.00 93.62 95 SER A O 1
ATOM 697 N N . LEU A 1 96 ? -12.275 -6.337 2.988 1.00 91.38 96 LEU A N 1
ATOM 698 C CA . LEU A 1 96 ? -12.081 -6.695 4.399 1.00 91.38 96 LEU A CA 1
ATOM 699 C C . LEU A 1 96 ? -12.461 -5.564 5.365 1.00 91.38 96 LEU A C 1
ATOM 701 O O . LEU A 1 96 ? -12.683 -5.822 6.541 1.00 91.38 96 LEU A O 1
ATOM 705 N N . THR A 1 97 ? -12.539 -4.315 4.902 1.00 90.69 97 THR A N 1
ATOM 706 C CA . THR A 1 97 ? -12.899 -3.170 5.756 1.00 90.69 97 THR A CA 1
ATOM 707 C C . THR A 1 97 ? -14.344 -2.725 5.586 1.00 90.69 97 THR A C 1
ATOM 709 O O . THR A 1 97 ? -14.946 -2.236 6.534 1.00 90.69 97 THR A O 1
ATOM 712 N N . LEU A 1 98 ? -14.896 -2.856 4.376 1.00 88.94 98 LEU A N 1
ATOM 713 C CA . LEU A 1 98 ? -16.211 -2.320 4.009 1.00 88.94 98 LEU A CA 1
ATOM 714 C C . LEU A 1 98 ? -17.325 -3.371 4.021 1.00 88.94 98 LEU A C 1
ATOM 716 O O . LEU A 1 98 ? -18.488 -3.019 3.842 1.00 88.94 98 LEU A O 1
ATOM 720 N N . THR A 1 99 ? -16.995 -4.654 4.191 1.00 90.00 99 THR A N 1
ATOM 721 C CA . THR A 1 99 ? -17.982 -5.742 4.159 1.00 90.00 99 THR A CA 1
ATOM 722 C C . THR A 1 99 ? -17.936 -6.590 5.433 1.00 90.00 99 THR A C 1
ATOM 724 O O . THR A 1 99 ? -16.926 -6.576 6.141 1.00 90.00 99 THR A O 1
ATOM 727 N N . PRO A 1 100 ? -18.984 -7.390 5.719 1.00 85.94 100 PRO A N 1
ATOM 728 C CA . PRO A 1 100 ? -19.003 -8.304 6.865 1.00 85.94 100 PRO A CA 1
ATOM 729 C C . PRO A 1 100 ? -17.911 -9.384 6.817 1.00 85.94 100 PRO A C 1
ATOM 731 O O . PRO A 1 100 ? -17.619 -10.011 7.830 1.00 85.94 100 PRO A O 1
ATOM 734 N N . LEU A 1 101 ? -17.263 -9.594 5.658 1.00 86.56 101 LEU A N 1
ATOM 735 C CA . LEU A 1 101 ? -16.110 -10.498 5.541 1.00 86.56 101 LEU A CA 1
ATOM 736 C C . LEU A 1 101 ? -14.991 -10.111 6.509 1.00 86.56 101 LEU A C 1
ATOM 738 O O . LEU A 1 101 ? -14.295 -10.985 7.018 1.00 86.56 101 LEU A O 1
ATOM 742 N N . GLY A 1 102 ? -14.838 -8.815 6.789 1.00 84.44 102 GLY A N 1
ATOM 743 C CA . GLY A 1 102 ? -13.882 -8.336 7.772 1.00 84.44 102 GLY A CA 1
ATOM 744 C C . GLY A 1 102 ? -14.144 -8.855 9.178 1.00 84.44 102 GLY A C 1
ATOM 745 O O . GLY A 1 102 ? -13.185 -9.118 9.882 1.00 84.44 102 GLY A O 1
ATOM 746 N N . ASP A 1 103 ? -15.401 -9.055 9.585 1.00 86.25 103 ASP A N 1
ATOM 747 C CA . ASP A 1 103 ? -15.724 -9.516 10.944 1.00 86.25 103 ASP A CA 1
ATOM 748 C C . ASP A 1 103 ? -15.280 -10.973 11.084 1.00 86.25 103 ASP A C 1
ATOM 750 O O . ASP A 1 103 ? -14.639 -11.370 12.051 1.00 86.25 103 ASP A O 1
ATOM 754 N N . TRP A 1 104 ? -15.498 -11.767 10.036 1.00 87.50 104 TRP A N 1
ATOM 755 C CA . TRP A 1 104 ? -15.062 -13.156 10.012 1.00 87.50 104 TRP A CA 1
ATOM 756 C C . TRP A 1 104 ? -13.532 -13.305 9.928 1.00 87.50 104 TRP A C 1
ATOM 758 O O . TRP A 1 104 ? -12.946 -14.111 10.650 1.00 87.50 104 TRP A O 1
ATOM 768 N N . VAL A 1 105 ? -12.866 -12.523 9.070 1.00 88.69 105 VAL A N 1
ATOM 769 C CA . VAL A 1 105 ? -11.408 -12.614 8.853 1.00 88.69 105 VAL A CA 1
ATOM 770 C C . VAL A 1 105 ? -10.606 -11.939 9.965 1.00 88.69 105 VAL A C 1
ATOM 772 O O . VAL A 1 105 ? -9.535 -12.419 10.328 1.00 88.69 105 VAL A O 1
ATOM 775 N N . ILE A 1 106 ? -11.069 -10.812 10.493 1.00 88.12 106 ILE A N 1
ATOM 776 C CA . ILE A 1 106 ? -10.350 -10.074 11.531 1.00 88.12 106 ILE A CA 1
ATOM 777 C C . ILE A 1 106 ? -10.722 -10.668 12.882 1.00 88.12 106 ILE A C 1
ATOM 779 O O . ILE A 1 106 ? -9.852 -11.243 13.516 1.00 88.12 106 ILE A O 1
ATOM 783 N N . GLU A 1 107 ? -11.988 -10.622 13.291 1.00 88.62 107 GLU A N 1
ATOM 784 C CA . GLU A 1 107 ? -12.408 -11.061 14.631 1.00 88.62 107 GLU A CA 1
ATOM 785 C C . GLU A 1 107 ? -12.399 -12.590 14.750 1.00 88.62 107 GLU A C 1
ATOM 787 O O . GLU A 1 107 ? -11.791 -13.139 15.666 1.00 88.62 107 GLU A O 1
ATOM 792 N N . GLY A 1 108 ? -13.001 -13.293 13.784 1.00 86.19 108 GLY A N 1
ATOM 793 C CA . GLY A 1 108 ? -13.133 -14.753 13.818 1.00 86.19 108 GLY A CA 1
ATOM 794 C C . GLY A 1 108 ? -11.804 -15.501 13.682 1.00 86.19 108 GLY A C 1
ATOM 795 O O . GLY A 1 108 ? -11.467 -16.325 14.530 1.00 86.19 108 GLY A O 1
ATOM 796 N N . LEU A 1 109 ? -11.035 -15.221 12.625 1.00 88.25 109 LEU A N 1
ATOM 797 C CA . LEU A 1 109 ? -9.787 -15.946 12.347 1.00 88.25 109 LEU A CA 1
ATOM 798 C C . LEU A 1 109 ? -8.659 -15.596 13.329 1.00 88.25 109 LEU A C 1
ATOM 800 O O . LEU A 1 109 ? -7.862 -16.471 13.661 1.00 88.25 109 LEU A O 1
ATOM 804 N N . HIS A 1 110 ? -8.576 -14.340 13.780 1.00 87.44 110 HIS A N 1
ATOM 805 C CA . HIS A 1 110 ? -7.516 -13.897 14.695 1.00 87.44 110 HIS A CA 1
ATOM 806 C C . HIS A 1 110 ? -7.951 -13.888 16.169 1.00 87.44 110 HIS A C 1
ATOM 808 O O . HIS A 1 110 ? -7.126 -13.593 17.032 1.00 87.44 110 HIS A O 1
ATOM 814 N N . GLY A 1 111 ? -9.206 -14.244 16.471 1.00 86.94 111 GLY A N 1
ATOM 815 C CA . GLY A 1 111 ? -9.721 -14.362 17.838 1.00 86.94 111 GLY A CA 1
ATOM 816 C C . GLY A 1 111 ? -9.741 -13.035 18.597 1.00 86.94 111 GLY A C 1
ATOM 817 O O . GLY A 1 111 ? -9.461 -13.007 19.794 1.00 86.94 111 GLY A O 1
ATOM 818 N N . VAL A 1 112 ? -10.005 -11.938 17.890 1.00 89.69 112 VAL A N 1
ATOM 819 C CA . VAL A 1 112 ? -9.949 -10.574 18.427 1.00 89.69 112 VAL A CA 1
ATOM 820 C C . VAL A 1 112 ? -11.341 -10.100 18.823 1.00 89.69 112 VAL A C 1
ATOM 822 O O . VAL A 1 112 ? -12.318 -10.453 18.168 1.00 89.69 112 VAL A O 1
ATOM 825 N N . ASP A 1 113 ? -11.440 -9.299 19.884 1.00 90.50 113 ASP A N 1
ATOM 826 C CA . ASP A 1 113 ? -12.716 -8.710 20.283 1.00 90.50 113 ASP A CA 1
ATOM 827 C C . ASP A 1 113 ? -13.195 -7.646 19.282 1.00 90.50 113 ASP A C 1
ATOM 829 O O . ASP A 1 113 ? -12.433 -7.118 18.466 1.00 90.50 113 ASP A O 1
ATOM 833 N N . HIS A 1 114 ? -14.489 -7.330 19.341 1.00 88.06 114 HIS A N 1
ATOM 834 C CA . HIS A 1 114 ? -15.115 -6.398 18.403 1.00 88.06 114 HIS A CA 1
ATOM 835 C C . HIS A 1 114 ? -14.506 -4.987 18.480 1.00 88.06 114 HIS A C 1
ATOM 837 O O . HIS A 1 114 ? -14.371 -4.295 17.470 1.00 88.06 114 HIS A O 1
ATOM 843 N N . GLU A 1 115 ? -14.089 -4.563 19.678 1.00 90.00 115 GLU A N 1
ATOM 844 C CA . GLU A 1 115 ? -13.479 -3.251 19.884 1.00 90.00 115 GLU A CA 1
ATOM 845 C C . GLU A 1 115 ? -12.120 -3.152 19.174 1.00 90.00 115 GLU A C 1
ATOM 847 O O . GLU A 1 115 ? -11.895 -2.215 18.405 1.00 90.00 115 GLU A O 1
ATOM 852 N N . LEU A 1 116 ? -11.230 -4.139 19.343 1.00 90.50 116 LEU A N 1
ATOM 853 C CA . LEU A 1 116 ? -9.959 -4.180 18.620 1.00 90.50 116 LEU A CA 1
ATOM 854 C C . LEU A 1 116 ? -10.173 -4.422 17.117 1.00 90.50 116 LEU A C 1
ATOM 856 O O . LEU A 1 116 ? -9.489 -3.802 16.301 1.00 90.50 116 LEU A O 1
ATOM 860 N N . GLY A 1 117 ? -11.155 -5.243 16.732 1.00 91.25 117 GLY A N 1
ATOM 861 C CA . GLY A 1 117 ? -11.552 -5.469 15.339 1.00 91.25 117 GLY A CA 1
ATOM 862 C C . GLY A 1 117 ? -11.918 -4.177 14.599 1.00 91.25 117 GLY A C 1
ATOM 863 O O . GLY A 1 117 ? -11.443 -3.939 13.482 1.00 91.25 117 GLY A O 1
ATOM 864 N N . ALA A 1 118 ? -12.673 -3.280 15.240 1.00 91.12 118 ALA A N 1
ATOM 865 C CA . ALA A 1 118 ? -13.017 -1.971 14.684 1.00 91.12 118 ALA A CA 1
ATOM 866 C C . ALA A 1 118 ? -11.779 -1.077 14.460 1.00 91.12 118 ALA A C 1
ATOM 868 O O . ALA A 1 118 ? -11.658 -0.409 13.422 1.00 91.12 118 ALA A O 1
ATOM 869 N N . VAL A 1 119 ? -10.819 -1.098 15.392 1.00 92.19 119 VAL A N 1
ATOM 870 C CA . VAL A 1 119 ? -9.551 -0.359 15.255 1.00 92.19 119 VAL A CA 1
ATOM 871 C C . VAL A 1 119 ? -8.704 -0.943 14.118 1.00 92.19 119 VAL A C 1
ATOM 873 O O . VAL A 1 119 ? -8.168 -0.186 13.305 1.00 92.19 119 VAL A O 1
ATOM 876 N N . VAL A 1 120 ? -8.636 -2.273 13.989 1.00 93.81 120 VAL A N 1
ATOM 877 C CA . VAL A 1 120 ? -7.927 -2.961 12.894 1.00 93.81 120 VAL A CA 1
ATOM 878 C C . VAL A 1 120 ? -8.516 -2.579 11.541 1.00 93.81 120 VAL A C 1
ATOM 880 O O . VAL A 1 120 ? -7.771 -2.237 10.625 1.00 93.81 120 VAL A O 1
ATOM 883 N N . ARG A 1 121 ? -9.846 -2.587 11.402 1.00 92.19 121 ARG A N 1
ATOM 884 C CA . ARG A 1 121 ? -10.534 -2.175 10.167 1.00 92.19 121 ARG A CA 1
ATOM 885 C C . ARG A 1 121 ? -10.233 -0.732 9.794 1.00 92.19 121 ARG A C 1
ATOM 887 O O . ARG A 1 121 ? -9.979 -0.443 8.627 1.00 92.19 121 ARG A O 1
ATOM 894 N N . THR A 1 122 ? -10.215 0.157 10.782 1.00 91.81 122 THR A N 1
ATOM 895 C CA . THR A 1 122 ? -9.865 1.566 10.575 1.00 91.81 122 THR A CA 1
ATOM 896 C C . THR A 1 122 ? -8.417 1.705 10.105 1.00 91.81 122 THR A C 1
ATOM 898 O O . THR A 1 122 ? -8.151 2.400 9.126 1.00 91.81 122 THR A O 1
ATOM 901 N N . ALA A 1 123 ? -7.478 1.002 10.743 1.00 92.00 123 ALA A N 1
ATOM 902 C CA . ALA A 1 123 ? -6.076 0.986 10.329 1.00 92.00 123 ALA A CA 1
ATOM 903 C C . ALA A 1 123 ? -5.899 0.402 8.915 1.00 92.00 123 ALA A C 1
ATOM 905 O O . ALA A 1 123 ? -5.196 0.983 8.088 1.00 92.00 123 ALA A O 1
ATOM 906 N N . LEU A 1 124 ? -6.581 -0.704 8.604 1.00 94.00 124 LEU A N 1
ATOM 907 C CA . LEU A 1 124 ? -6.597 -1.311 7.274 1.00 94.00 124 LEU A CA 1
ATOM 908 C C . LEU A 1 124 ? -7.123 -0.348 6.216 1.00 94.00 124 LEU A C 1
ATOM 910 O O . LEU A 1 124 ? -6.523 -0.270 5.150 1.00 94.00 124 LEU A O 1
ATOM 914 N N . LEU A 1 125 ? -8.191 0.404 6.504 1.00 93.81 125 LEU A N 1
ATOM 915 C CA . LEU A 1 125 ? -8.801 1.343 5.560 1.00 93.81 125 LEU A CA 1
ATOM 916 C C . LEU A 1 125 ? -7.787 2.390 5.081 1.00 93.81 125 LEU A C 1
ATOM 918 O O . LEU A 1 125 ? -7.701 2.671 3.886 1.00 93.81 125 LEU A O 1
ATOM 922 N N . TRP A 1 126 ? -6.963 2.908 5.994 1.00 92.94 126 TRP A N 1
ATOM 923 C CA . TRP A 1 126 ? -5.870 3.825 5.658 1.00 92.94 126 TRP A CA 1
ATOM 924 C C . TRP A 1 12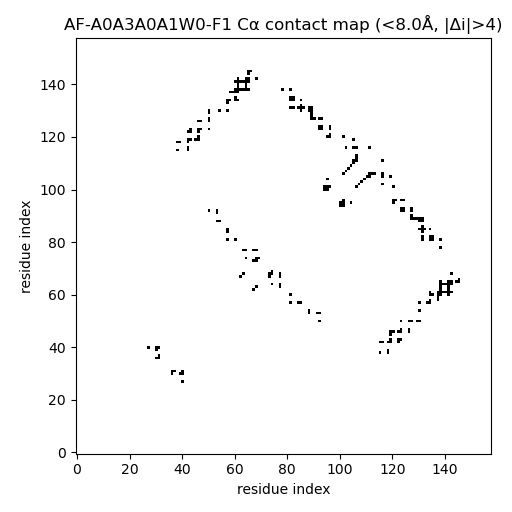6 ? -4.757 3.166 4.839 1.00 92.94 126 TRP A C 1
ATOM 926 O O . TRP A 1 126 ? -4.087 3.833 4.049 1.00 92.94 126 TRP A O 1
ATOM 936 N N . LEU A 1 127 ? -4.568 1.857 4.996 1.00 93.00 127 LEU A N 1
ATOM 937 C CA . LEU A 1 127 ? -3.560 1.073 4.288 1.00 93.00 127 LEU A CA 1
ATOM 938 C C . LEU A 1 127 ? -4.062 0.471 2.967 1.00 93.00 127 LEU A C 1
ATOM 940 O O . LEU A 1 127 ? -3.247 -0.011 2.184 1.00 93.00 127 LEU A O 1
ATOM 944 N N . VAL A 1 128 ? -5.359 0.542 2.657 1.00 94.12 128 VAL A N 1
ATOM 945 C CA . VAL A 1 128 ? -5.947 0.072 1.389 1.00 94.12 128 VAL A CA 1
ATOM 946 C C . VAL A 1 128 ? -5.172 0.535 0.141 1.00 94.12 128 VAL A C 1
ATOM 948 O O . VAL A 1 128 ? -4.873 -0.315 -0.700 1.00 94.12 128 VAL A O 1
ATOM 951 N N . PRO A 1 129 ? -4.788 1.820 -0.028 1.00 93.94 129 PRO A N 1
ATOM 952 C CA . PRO A 1 129 ? -4.060 2.253 -1.227 1.00 93.94 129 PRO A CA 1
ATOM 953 C C . PRO A 1 129 ? -2.591 1.790 -1.267 1.00 93.94 129 PRO A C 1
ATOM 955 O O . PRO A 1 129 ? -1.929 1.926 -2.302 1.00 93.94 129 PRO A O 1
ATOM 958 N N . TYR A 1 130 ? -2.056 1.242 -0.171 1.00 92.00 130 TYR A N 1
ATOM 959 C CA . TYR A 1 130 ? -0.635 0.925 -0.030 1.00 92.00 130 TYR A CA 1
ATOM 960 C C . TYR A 1 130 ? -0.099 -0.056 -1.089 1.00 92.00 130 TYR A C 1
ATOM 962 O O . TYR A 1 130 ? 0.935 0.261 -1.687 1.00 92.00 130 TYR A O 1
ATOM 970 N N . PRO A 1 131 ? -0.745 -1.204 -1.401 1.00 91.62 131 PRO A N 1
ATOM 971 C CA . PRO A 1 131 ? -0.206 -2.151 -2.381 1.00 91.62 131 PRO A CA 1
ATOM 972 C C . PRO A 1 131 ? -0.077 -1.556 -3.784 1.00 91.62 131 PRO A C 1
ATOM 974 O O . PRO A 1 131 ? 0.908 -1.823 -4.471 1.00 91.62 131 PRO A O 1
ATOM 977 N N . LEU A 1 132 ? -1.029 -0.712 -4.195 1.00 92.81 132 LEU A N 1
ATOM 978 C CA . LEU A 1 132 ? -0.993 -0.040 -5.493 1.00 92.81 132 LEU A CA 1
ATOM 979 C C . LEU A 1 132 ? 0.178 0.948 -5.566 1.00 92.81 132 LEU A C 1
ATOM 981 O O . LEU A 1 132 ? 0.968 0.903 -6.511 1.00 92.81 132 LEU A O 1
ATOM 985 N N . ILE A 1 133 ? 0.322 1.803 -4.547 1.00 92.69 133 ILE A N 1
ATOM 986 C CA . ILE A 1 133 ? 1.413 2.785 -4.469 1.00 92.69 133 ILE A CA 1
ATOM 987 C C . ILE A 1 133 ? 2.767 2.067 -4.448 1.00 92.69 133 ILE A C 1
ATOM 989 O O . ILE A 1 133 ? 3.665 2.408 -5.221 1.00 92.69 133 ILE A O 1
ATOM 993 N N . LYS A 1 134 ? 2.911 1.033 -3.612 1.00 90.88 134 LYS A N 1
ATOM 994 C CA . LYS A 1 134 ? 4.144 0.245 -3.502 1.00 90.88 134 LYS A CA 1
ATOM 995 C C . LYS A 1 134 ? 4.476 -0.484 -4.800 1.00 90.88 134 LYS A C 1
ATOM 997 O O . LYS A 1 134 ? 5.623 -0.431 -5.238 1.00 90.88 134 LYS A O 1
ATOM 1002 N N . GLY A 1 135 ? 3.495 -1.128 -5.433 1.00 92.69 135 GLY A N 1
ATOM 1003 C CA . GLY A 1 135 ? 3.678 -1.823 -6.707 1.00 92.69 135 GLY A CA 1
ATOM 1004 C C . GLY A 1 135 ? 4.169 -0.882 -7.806 1.00 92.69 135 GLY A C 1
ATOM 1005 O O . GLY A 1 135 ? 5.140 -1.190 -8.497 1.00 92.69 135 GLY A O 1
ATOM 1006 N N . LEU A 1 136 ? 3.568 0.308 -7.913 1.00 92.38 136 LEU A N 1
ATOM 1007 C CA . LEU A 1 136 ? 4.018 1.345 -8.841 1.00 92.38 136 LEU A CA 1
ATOM 1008 C C . LEU A 1 136 ? 5.428 1.841 -8.506 1.00 92.38 136 LEU A C 1
ATOM 1010 O O . LEU A 1 136 ? 6.258 1.934 -9.410 1.00 92.38 136 LEU A O 1
ATOM 1014 N N . ALA A 1 137 ? 5.728 2.128 -7.239 1.00 89.69 137 ALA A N 1
ATOM 1015 C CA . ALA A 1 137 ? 7.056 2.578 -6.823 1.00 89.69 137 ALA A CA 1
ATOM 1016 C C . ALA A 1 137 ? 8.144 1.543 -7.163 1.00 89.69 137 ALA A C 1
ATOM 1018 O O . ALA A 1 137 ? 9.179 1.889 -7.737 1.00 89.69 137 ALA A O 1
ATOM 1019 N N . LEU A 1 138 ? 7.885 0.262 -6.881 1.00 91.00 138 LEU A N 1
ATOM 1020 C CA . LEU A 1 138 ? 8.785 -0.845 -7.206 1.00 91.00 138 LEU A CA 1
ATOM 1021 C C . LEU A 1 138 ? 8.979 -0.995 -8.716 1.00 91.00 138 LEU A C 1
ATOM 1023 O O . LEU A 1 138 ? 10.116 -1.108 -9.173 1.00 91.00 138 LEU A O 1
ATOM 1027 N N . PHE A 1 139 ? 7.898 -0.933 -9.494 1.00 92.12 139 PHE A N 1
ATOM 1028 C CA . PHE A 1 139 ? 7.958 -0.979 -10.953 1.00 92.12 139 PHE A CA 1
ATOM 1029 C C . PHE A 1 139 ? 8.840 0.138 -11.538 1.00 92.12 139 PHE A C 1
ATOM 1031 O O . PHE A 1 139 ? 9.746 -0.142 -12.326 1.00 92.12 139 PHE A O 1
ATOM 1038 N N . HIS A 1 140 ? 8.652 1.390 -11.102 1.00 87.56 140 HIS A N 1
ATOM 1039 C CA . HIS A 1 140 ? 9.482 2.515 -11.551 1.00 87.56 140 HIS A CA 1
ATOM 1040 C C . HIS A 1 140 ? 10.946 2.359 -11.119 1.00 87.56 140 HIS A C 1
ATOM 1042 O O . HIS A 1 140 ? 11.852 2.636 -11.906 1.00 87.56 140 HIS A O 1
ATOM 1048 N N . ALA A 1 141 ? 11.201 1.861 -9.905 1.00 86.69 141 ALA A N 1
ATOM 1049 C CA . ALA A 1 141 ? 12.556 1.542 -9.465 1.00 86.69 141 ALA A CA 1
ATOM 1050 C C . ALA A 1 141 ? 13.221 0.487 -10.372 1.00 86.69 141 ALA A C 1
ATOM 1052 O O . ALA A 1 141 ? 14.404 0.615 -10.693 1.00 86.69 141 ALA A O 1
ATOM 1053 N N . GLY A 1 142 ? 12.463 -0.517 -10.830 1.00 88.69 142 GLY A N 1
ATOM 1054 C CA . GLY A 1 142 ? 12.908 -1.513 -11.811 1.00 88.69 142 GLY A CA 1
ATOM 1055 C C . GLY A 1 142 ? 13.329 -0.891 -13.145 1.00 88.69 142 GLY A C 1
ATOM 1056 O O . GLY A 1 142 ? 14.429 -1.159 -13.633 1.00 88.69 142 GLY A O 1
ATOM 1057 N N . LEU A 1 143 ? 12.508 0.018 -13.684 1.00 88.19 143 LEU A N 1
ATOM 1058 C CA . LEU A 1 143 ? 12.814 0.755 -14.917 1.00 88.19 143 LEU A CA 1
ATOM 1059 C C . LEU A 1 143 ? 14.087 1.608 -14.786 1.00 88.19 143 LEU A C 1
ATOM 1061 O O . LEU A 1 143 ? 14.954 1.576 -15.660 1.00 88.19 143 LEU A O 1
ATOM 1065 N N . LEU A 1 144 ? 14.242 2.335 -13.675 1.00 84.88 144 LEU A N 1
ATOM 1066 C CA . LEU A 1 144 ? 15.424 3.167 -13.415 1.00 84.88 144 LEU A CA 1
ATOM 1067 C C . LEU A 1 144 ? 16.707 2.330 -13.293 1.00 84.88 144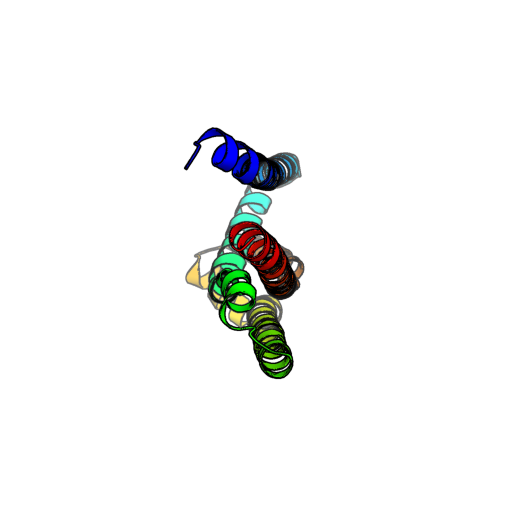 LEU A C 1
ATOM 1069 O O . LEU A 1 144 ? 17.766 2.727 -13.787 1.00 84.88 144 LEU A O 1
ATOM 1073 N N . LEU A 1 145 ? 16.627 1.158 -12.658 1.00 84.25 145 LEU A N 1
ATOM 1074 C CA . LEU A 1 145 ? 17.749 0.221 -12.557 1.00 84.25 145 LEU A CA 1
ATOM 1075 C C . LEU A 1 145 ? 18.159 -0.339 -13.920 1.00 84.25 145 LEU A C 1
ATOM 1077 O O . LEU A 1 145 ? 19.356 -0.499 -14.168 1.00 84.25 145 LEU A O 1
ATOM 1081 N N . ARG A 1 146 ? 17.195 -0.586 -14.812 1.00 80.75 146 ARG A N 1
ATOM 1082 C CA . ARG A 1 146 ? 17.465 -1.042 -16.179 1.00 80.75 146 ARG A CA 1
ATOM 1083 C C . ARG A 1 146 ? 18.306 -0.023 -16.951 1.00 80.75 146 ARG A C 1
ATOM 1085 O O . ARG A 1 146 ? 19.339 -0.395 -17.500 1.00 80.75 146 ARG A O 1
ATOM 1092 N N . VAL A 1 147 ? 17.933 1.259 -16.900 1.00 77.50 147 VAL A N 1
ATOM 1093 C CA . VAL A 1 147 ? 18.676 2.358 -17.553 1.00 77.50 147 VAL A CA 1
ATOM 1094 C C . VAL A 1 147 ? 20.103 2.494 -17.001 1.00 77.50 147 VAL A C 1
ATOM 1096 O O . VAL A 1 147 ? 21.056 2.721 -17.748 1.00 77.50 147 VAL A O 1
ATOM 1099 N N . ARG A 1 148 ? 20.296 2.304 -15.688 1.00 71.44 148 ARG A N 1
ATOM 1100 C CA . ARG A 1 148 ? 21.651 2.293 -15.108 1.00 71.44 148 ARG A CA 1
ATOM 1101 C C . ARG A 1 148 ? 22.464 1.072 -15.545 1.00 71.44 148 ARG A C 1
ATOM 1103 O O . ARG A 1 148 ? 23.664 1.211 -15.765 1.00 71.44 148 ARG A O 1
ATOM 1110 N N . ARG A 1 149 ? 21.846 -0.107 -15.701 1.00 63.59 149 ARG A N 1
ATOM 1111 C CA . ARG A 1 149 ? 22.538 -1.293 -16.234 1.00 63.59 149 ARG A CA 1
ATOM 1112 C C . ARG A 1 149 ? 22.954 -1.112 -17.690 1.00 63.59 149 ARG A C 1
ATOM 1114 O O . ARG A 1 149 ? 24.076 -1.480 -18.016 1.00 63.59 149 ARG A O 1
ATOM 1121 N N . THR A 1 150 ? 22.120 -0.512 -18.538 1.00 63.03 150 THR A N 1
ATOM 1122 C CA . THR A 1 150 ? 22.497 -0.241 -19.936 1.00 63.03 150 THR A CA 1
ATOM 1123 C C . THR A 1 150 ? 23.686 0.714 -20.028 1.00 63.03 150 THR A C 1
ATOM 1125 O O . THR A 1 150 ? 24.584 0.464 -20.823 1.00 63.03 150 THR A O 1
ATOM 1128 N N . ALA A 1 151 ? 23.766 1.737 -19.166 1.00 61.69 151 ALA A N 1
ATOM 1129 C CA . ALA A 1 151 ? 24.939 2.614 -19.104 1.00 61.69 151 ALA A CA 1
ATOM 1130 C C . ALA A 1 151 ? 26.218 1.843 -18.724 1.00 61.69 151 ALA A C 1
ATOM 1132 O O . ALA A 1 151 ? 27.242 1.983 -19.384 1.00 61.69 151 ALA A O 1
ATOM 1133 N N . VAL A 1 152 ? 26.156 0.979 -17.704 1.00 60.97 152 VAL A N 1
ATOM 1134 C CA . VAL A 1 152 ? 27.309 0.166 -17.269 1.00 60.97 152 VAL A CA 1
ATOM 1135 C C . VAL A 1 152 ? 27.766 -0.820 -18.351 1.00 60.97 152 VAL A C 1
ATOM 1137 O O . VAL A 1 152 ? 28.967 -0.984 -18.536 1.00 60.97 152 VAL A O 1
ATOM 1140 N N . VAL A 1 153 ? 26.839 -1.449 -19.082 1.00 57.19 153 VAL A N 1
ATOM 1141 C CA . VAL A 1 153 ? 27.173 -2.343 -20.208 1.00 57.19 153 VAL A CA 1
ATOM 1142 C C . VAL A 1 153 ? 27.805 -1.557 -21.360 1.00 57.19 153 VAL A C 1
ATOM 1144 O O . VAL A 1 153 ? 28.818 -1.985 -21.907 1.00 57.19 153 VAL A O 1
ATOM 1147 N N . SER A 1 154 ? 27.266 -0.378 -21.681 1.00 52.84 154 SER A N 1
ATOM 1148 C CA . SER A 1 154 ? 27.795 0.473 -22.751 1.00 52.84 154 SER A CA 1
ATOM 1149 C C . SER A 1 154 ? 29.217 0.968 -22.459 1.00 52.84 154 SER A C 1
ATOM 1151 O O . SER A 1 154 ? 30.045 0.979 -23.361 1.00 52.84 154 SER A O 1
ATOM 1153 N N . TYR A 1 155 ? 29.530 1.306 -21.202 1.00 57.53 155 TYR A N 1
ATOM 1154 C CA . TYR A 1 155 ? 30.897 1.651 -20.782 1.00 57.53 155 TYR A CA 1
ATOM 1155 C C . TYR A 1 155 ? 31.860 0.459 -20.772 1.00 57.53 155 TYR A C 1
ATOM 1157 O O . TYR A 1 155 ? 33.063 0.671 -20.809 1.00 57.53 155 TYR A O 1
ATOM 1165 N N . ALA A 1 156 ? 31.362 -0.775 -20.673 1.00 50.41 156 ALA A N 1
ATOM 1166 C CA . ALA A 1 156 ? 32.204 -1.971 -20.670 1.00 50.41 156 ALA A CA 1
ATOM 1167 C C . ALA A 1 156 ? 32.555 -2.472 -22.081 1.00 50.41 156 ALA A C 1
ATOM 1169 O O . ALA A 1 156 ? 33.375 -3.375 -22.208 1.00 50.41 156 ALA A O 1
ATOM 1170 N N . THR A 1 157 ? 31.904 -1.933 -23.117 1.00 51.53 157 THR A N 1
ATOM 1171 C CA . THR A 1 157 ? 32.105 -2.335 -24.522 1.00 51.53 157 THR A CA 1
ATOM 1172 C C . THR A 1 157 ? 33.012 -1.359 -25.291 1.00 51.53 157 THR A C 1
ATOM 1174 O O . THR A 1 157 ? 33.430 -1.677 -26.400 1.00 51.53 157 THR A O 1
ATOM 1177 N N . LEU A 1 158 ? 33.327 -0.194 -24.710 1.00 43.94 158 LEU A N 1
ATOM 1178 C CA . LEU A 1 158 ? 34.362 0.737 -25.184 1.00 43.94 158 LEU A CA 1
ATOM 1179 C C . LEU A 1 158 ? 35.703 0.421 -24.516 1.00 43.94 158 LEU A C 1
ATOM 1181 O O . LEU A 1 158 ? 36.730 0.524 -25.218 1.00 43.94 158 LEU A O 1
#

Mean predicted aligned error: 7.24 Å

Foldseek 3Di:
DDPVVVCVVCVVVVVVVVVVVVVVVVVLVVLCPDPPSVLLNVLLVVLVVLLCVLLVVLVCLLVLLQPQPDDDVSVVVSVCVLQVSLVVSLVVLVCLQVHCVVCCVPCVVVVDDPVSSNSNSVSSNVCSNVSSVVSVVSNVNSNVVNVVVVVVVVVVVD

Secondary structure (DSSP, 8-state):
--HHHHHHHHHHHHHHHHHHHHHHHHHHHHHTTSTTHHHHHHHHHHHHHHHHHHHGGGGGHHHIIIII--SHHHHHHHHHHHHHHHHHHHHHHHHHHHSTHHIIIIIIHHT--HHHHHHHHHHHHHHTTHHHHHHHHHHHHHHHHHHHHHHHHHHH--